Protein AF-A0A6I3U8F5-F1 (afdb_monomer_lite)

pLDDT: mean 97.26, std 2.48, range [76.19, 98.69]

Organism: Streptococcus pneumoniae (NCBI:txid1313)

Radius of gyration: 19.77 Å; chains: 1; bounding box: 48×30×50 Å

Structure (mmCIF, N/CA/C/O backbone):
data_AF-A0A6I3U8F5-F1
#
_entry.id   AF-A0A6I3U8F5-F1
#
loop_
_atom_site.group_PDB
_atom_site.id
_atom_site.type_symbol
_atom_site.label_atom_id
_atom_site.label_alt_id
_atom_site.label_comp_id
_atom_site.label_asym_id
_atom_site.label_entity_id
_atom_site.label_seq_id
_atom_site.pdbx_PDB_ins_code
_atom_site.Cartn_x
_atom_site.Cartn_y
_atom_site.Cartn_z
_atom_site.occupancy
_atom_site.B_iso_or_equiv
_atom_site.auth_seq_id
_atom_site.auth_comp_id
_atom_site.auth_asym_id
_atom_site.auth_atom_id
_atom_site.pdbx_PDB_model_num
ATOM 1 N N . MET A 1 1 ? 13.184 -2.053 0.164 1.00 92.94 1 MET A N 1
ATOM 2 C CA . MET A 1 1 ? 12.227 -2.108 -0.963 1.00 92.94 1 MET A CA 1
ATOM 3 C C . MET A 1 1 ? 11.803 -3.547 -1.143 1.00 92.94 1 MET A C 1
ATOM 5 O O . MET A 1 1 ? 12.608 -4.426 -0.857 1.00 92.94 1 MET A O 1
ATOM 9 N N . TYR A 1 2 ? 10.578 -3.769 -1.595 1.00 97.62 2 TYR A N 1
ATOM 10 C CA . TYR A 1 2 ? 9.976 -5.091 -1.732 1.00 97.62 2 TYR A CA 1
ATOM 11 C C . TYR A 1 2 ? 9.479 -5.267 -3.167 1.00 97.62 2 TYR A C 1
ATOM 13 O O . TYR A 1 2 ? 9.003 -4.306 -3.771 1.00 97.62 2 TYR A O 1
ATOM 21 N N . LEU A 1 3 ? 9.652 -6.469 -3.719 1.00 97.69 3 LEU A N 1
ATOM 22 C CA . LEU A 1 3 ? 9.155 -6.831 -5.046 1.00 97.69 3 LEU A CA 1
ATOM 23 C C . LEU A 1 3 ? 7.651 -7.083 -4.946 1.00 97.69 3 LEU A C 1
ATOM 25 O O . LEU A 1 3 ? 7.238 -7.913 -4.139 1.00 97.69 3 LEU A O 1
ATOM 29 N N . LEU A 1 4 ? 6.859 -6.397 -5.765 1.00 97.94 4 LEU A N 1
ATOM 30 C CA . LEU A 1 4 ? 5.407 -6.558 -5.806 1.00 97.94 4 LEU A CA 1
ATOM 31 C C . LEU A 1 4 ? 4.925 -6.760 -7.242 1.00 97.94 4 LEU A C 1
ATOM 33 O O . LEU A 1 4 ? 5.630 -6.445 -8.202 1.00 97.94 4 LEU A O 1
ATOM 37 N N . HIS A 1 5 ? 3.706 -7.276 -7.374 1.00 97.19 5 HIS A N 1
ATOM 38 C CA . HIS A 1 5 ? 2.966 -7.185 -8.625 1.00 97.19 5 HIS A CA 1
ATOM 39 C C . HIS A 1 5 ? 2.540 -5.731 -8.876 1.00 97.19 5 HIS A C 1
ATOM 41 O O . HIS A 1 5 ? 2.274 -4.994 -7.926 1.00 97.19 5 HIS A O 1
ATOM 47 N N . HIS A 1 6 ? 2.476 -5.339 -10.147 1.00 98.44 6 HIS A N 1
ATOM 48 C CA . HIS A 1 6 ? 1.919 -4.062 -10.572 1.00 98.44 6 HIS A CA 1
ATOM 49 C C . HIS A 1 6 ? 1.356 -4.187 -11.992 1.00 98.44 6 HIS A C 1
ATOM 51 O O . HIS A 1 6 ? 1.853 -4.986 -12.790 1.00 98.44 6 HIS A O 1
ATOM 57 N N . GLU A 1 7 ? 0.312 -3.417 -12.283 1.00 97.94 7 GLU A N 1
ATOM 58 C CA . GLU A 1 7 ? -0.522 -3.547 -13.484 1.00 97.94 7 GLU A CA 1
ATOM 59 C C . GLU A 1 7 ? 0.244 -3.347 -14.803 1.00 97.94 7 GLU A C 1
ATOM 61 O O . GLU A 1 7 ? 0.075 -4.118 -15.749 1.00 97.94 7 GLU A O 1
ATOM 66 N N . GLU A 1 8 ? 1.163 -2.380 -14.878 1.00 97.44 8 GLU A N 1
ATOM 67 C CA . GLU A 1 8 ? 1.911 -2.074 -16.100 1.00 97.44 8 GLU A CA 1
ATOM 68 C C . GLU A 1 8 ? 2.871 -3.188 -16.507 1.00 97.44 8 GLU A C 1
ATOM 70 O O . GLU A 1 8 ? 3.291 -3.233 -17.661 1.00 97.44 8 GLU A O 1
ATOM 75 N N . ILE A 1 9 ? 3.207 -4.120 -15.607 1.00 98.25 9 ILE A N 1
ATOM 76 C CA . ILE A 1 9 ? 4.039 -5.275 -15.963 1.00 98.25 9 ILE A CA 1
ATOM 77 C C . ILE A 1 9 ? 3.371 -6.074 -17.087 1.00 98.25 9 ILE A C 1
ATOM 79 O O . ILE A 1 9 ? 4.065 -6.525 -17.999 1.00 98.25 9 ILE A O 1
ATOM 83 N N . GLU A 1 10 ? 2.044 -6.219 -17.053 1.00 97.88 10 GLU A N 1
ATOM 84 C CA . GLU A 1 10 ? 1.295 -6.967 -18.064 1.00 97.88 10 GLU A CA 1
ATOM 85 C C . GLU A 1 10 ? 1.387 -6.296 -19.440 1.00 97.88 10 GLU A C 1
ATOM 87 O O . GLU A 1 10 ? 1.786 -6.920 -20.429 1.00 97.88 10 GLU A O 1
ATOM 92 N N . SER A 1 11 ? 1.073 -5.000 -19.507 1.00 98.19 11 SER A N 1
ATOM 93 C CA . SER A 1 11 ? 1.095 -4.262 -20.769 1.00 98.19 11 SER A CA 1
ATOM 94 C C . SER A 1 11 ? 2.519 -4.104 -21.311 1.00 98.19 11 SER A C 1
ATOM 96 O O . SER A 1 11 ? 2.734 -4.250 -22.515 1.00 98.19 11 SER A O 1
ATOM 98 N N . LEU A 1 12 ? 3.520 -3.883 -20.457 1.00 98.25 12 LEU A N 1
ATOM 99 C CA . LEU A 1 12 ? 4.920 -3.775 -20.873 1.00 98.25 12 LEU A CA 1
ATOM 100 C C . LEU A 1 12 ? 5.482 -5.116 -21.358 1.00 98.25 12 LEU A C 1
ATOM 102 O O . LEU A 1 12 ? 6.195 -5.145 -22.360 1.00 98.25 12 LEU A O 1
ATOM 106 N N . ALA A 1 13 ? 5.138 -6.233 -20.710 1.00 97.75 13 ALA A N 1
ATOM 107 C CA . ALA A 1 13 ? 5.569 -7.560 -21.155 1.00 97.75 13 ALA A CA 1
ATOM 108 C C . ALA A 1 13 ? 5.032 -7.896 -22.553 1.00 97.75 13 ALA A C 1
ATOM 110 O O . ALA A 1 13 ? 5.736 -8.513 -23.351 1.00 97.75 13 ALA A O 1
ATOM 111 N N . LYS A 1 14 ? 3.807 -7.454 -22.863 1.00 98.19 14 LYS A N 1
ATOM 112 C CA . LYS A 1 14 ? 3.200 -7.622 -24.187 1.00 98.19 14 LYS A CA 1
ATOM 113 C C . LYS A 1 14 ? 3.840 -6.728 -25.254 1.00 98.19 14 LYS A C 1
ATOM 115 O O . LYS A 1 14 ? 3.975 -7.154 -26.397 1.00 98.19 14 LYS A O 1
ATOM 120 N N . ASN A 1 15 ? 4.182 -5.489 -24.901 1.00 98.31 15 ASN A N 1
ATOM 121 C CA . ASN A 1 15 ? 4.481 -4.444 -25.884 1.00 98.31 15 ASN A CA 1
ATOM 122 C C . ASN A 1 15 ? 5.969 -4.090 -26.032 1.00 98.31 15 ASN A C 1
ATOM 124 O O . ASN A 1 15 ? 6.296 -3.340 -26.946 1.00 98.31 15 ASN A O 1
ATOM 128 N N . ILE A 1 16 ? 6.874 -4.597 -25.185 1.00 97.75 16 ILE A N 1
ATOM 129 C CA . ILE A 1 16 ? 8.322 -4.361 -25.312 1.00 97.75 16 ILE A CA 1
A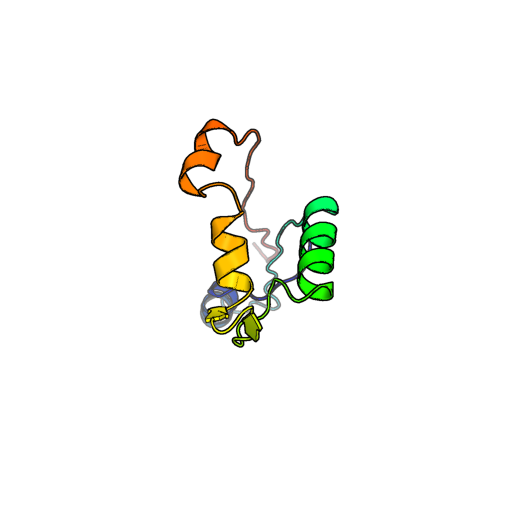TOM 130 C C . ILE A 1 16 ? 8.990 -5.591 -25.956 1.00 97.75 16 ILE A C 1
ATOM 132 O O . ILE A 1 16 ? 9.205 -6.598 -25.274 1.00 97.75 16 ILE A O 1
ATOM 136 N N . PRO A 1 17 ? 9.343 -5.554 -27.257 1.00 96.50 17 PRO A N 1
ATOM 137 C CA . PRO A 1 17 ? 9.877 -6.721 -27.951 1.00 96.50 17 PRO A CA 1
ATOM 138 C C . PRO A 1 17 ? 11.211 -7.181 -27.363 1.00 96.50 17 PRO A C 1
ATOM 140 O O . PRO A 1 17 ? 12.089 -6.376 -27.056 1.00 96.50 17 PRO A O 1
ATOM 143 N N . GLY A 1 18 ? 11.376 -8.495 -27.217 1.00 96.44 18 GLY A N 1
ATOM 144 C CA . GLY A 1 18 ? 12.612 -9.083 -26.693 1.00 96.44 18 GLY A CA 1
ATOM 145 C C . GLY A 1 18 ? 12.868 -8.804 -25.207 1.00 96.44 18 GLY A C 1
ATOM 146 O O . GLY A 1 18 ? 13.959 -9.113 -24.716 1.00 96.44 18 GLY A O 1
ATOM 147 N N . VAL A 1 19 ? 11.893 -8.245 -24.476 1.00 97.44 19 VAL A N 1
ATOM 148 C CA . VAL A 1 19 ? 12.017 -8.047 -23.032 1.00 97.44 19 VAL A CA 1
ATOM 149 C C . VAL A 1 19 ? 12.179 -9.393 -22.329 1.00 97.44 19 VAL A C 1
ATOM 151 O O . VAL A 1 19 ? 11.413 -10.329 -22.535 1.00 97.44 19 VAL A O 1
ATOM 154 N N . LYS A 1 20 ? 13.215 -9.505 -21.494 1.00 97.88 20 LYS A N 1
ATOM 155 C CA . LYS A 1 20 ? 13.533 -10.759 -20.791 1.00 97.88 20 LYS A CA 1
ATOM 156 C C . LYS A 1 20 ? 12.958 -10.817 -19.379 1.00 97.88 20 LYS A C 1
ATOM 158 O O . LYS A 1 20 ? 12.714 -11.900 -18.862 1.00 97.88 20 LYS A O 1
ATOM 163 N N . ARG A 1 21 ? 12.817 -9.664 -18.713 1.00 98.25 21 ARG A N 1
ATOM 164 C CA . ARG A 1 21 ? 12.366 -9.569 -17.317 1.00 98.25 21 ARG A CA 1
ATOM 165 C C . ARG A 1 21 ? 11.909 -8.152 -16.979 1.00 98.25 21 ARG A C 1
ATOM 167 O O . ARG A 1 21 ? 12.660 -7.212 -17.221 1.00 98.25 21 ARG A O 1
ATOM 174 N N . ILE A 1 22 ? 10.754 -8.022 -16.325 1.00 98.44 22 ILE A N 1
ATOM 175 C CA . ILE A 1 22 ? 10.219 -6.749 -15.817 1.00 98.44 22 ILE A CA 1
ATOM 176 C C . ILE A 1 22 ? 10.017 -6.857 -14.297 1.00 98.44 22 ILE A C 1
ATOM 178 O O . ILE A 1 22 ? 9.467 -7.837 -13.803 1.00 98.44 22 ILE A O 1
ATOM 182 N N . ARG A 1 23 ? 10.626 -5.898 -13.584 1.00 98.25 23 ARG A N 1
ATOM 183 C CA . ARG A 1 23 ? 10.702 -5.660 -12.125 1.00 98.25 23 ARG A CA 1
ATOM 184 C C . ARG A 1 23 ? 9.787 -4.527 -11.641 1.00 98.25 23 ARG A C 1
ATOM 186 O O . ARG A 1 23 ? 10.057 -3.428 -12.105 1.00 98.25 23 ARG A O 1
ATOM 193 N N . PHE A 1 24 ? 8.875 -4.702 -10.678 1.00 98.69 24 PHE A N 1
ATOM 194 C CA . PHE A 1 24 ? 8.304 -3.568 -9.923 1.00 98.69 24 PHE A CA 1
ATOM 195 C C . PHE A 1 24 ? 8.678 -3.644 -8.437 1.00 98.69 24 PHE A C 1
ATOM 197 O O . PHE A 1 24 ? 8.503 -4.679 -7.792 1.00 98.69 24 PHE A O 1
ATOM 204 N N . PHE A 1 25 ? 9.206 -2.548 -7.889 1.00 98.31 25 PHE A N 1
ATOM 205 C CA . PHE A 1 25 ? 9.604 -2.456 -6.485 1.00 98.31 25 PHE A CA 1
ATOM 206 C C . PHE A 1 25 ? 8.924 -1.274 -5.803 1.00 98.31 25 PHE A C 1
ATOM 208 O O . PHE A 1 25 ? 8.918 -0.170 -6.338 1.00 98.31 25 PHE A O 1
ATOM 215 N N . MET A 1 26 ? 8.454 -1.494 -4.574 1.00 98.44 26 MET A N 1
ATOM 216 C CA . MET A 1 26 ? 7.879 -0.451 -3.723 1.00 98.44 26 MET A CA 1
ATOM 217 C C . MET A 1 26 ? 8.673 -0.297 -2.421 1.00 98.44 26 MET A C 1
ATOM 219 O O . MET A 1 26 ? 9.278 -1.247 -1.901 1.00 98.44 26 MET A O 1
ATOM 223 N N . THR A 1 27 ? 8.709 0.918 -1.879 1.00 97.69 27 THR A N 1
ATOM 224 C CA . THR A 1 27 ? 9.320 1.212 -0.582 1.00 97.69 27 THR A CA 1
ATOM 225 C C . THR A 1 27 ? 8.316 0.982 0.547 1.00 97.69 27 THR A C 1
ATOM 227 O O . THR A 1 27 ? 7.211 1.504 0.531 1.00 97.69 27 THR A O 1
ATOM 230 N N . PHE A 1 28 ? 8.735 0.242 1.574 1.00 97.62 28 PHE A N 1
ATOM 231 C CA . PHE A 1 28 ? 8.027 0.162 2.849 1.00 97.62 28 PHE A CA 1
ATOM 232 C C . PHE A 1 28 ? 9.034 0.363 3.975 1.00 97.62 28 PHE A C 1
ATOM 234 O O . PHE A 1 28 ? 10.057 -0.326 4.023 1.00 97.62 28 PHE A O 1
ATOM 241 N N . GLY A 1 29 ? 8.761 1.329 4.852 1.00 97.62 29 GLY A N 1
ATOM 242 C CA . GLY A 1 29 ? 9.547 1.542 6.063 1.00 97.62 29 GLY A CA 1
ATOM 243 C C . GLY A 1 29 ? 9.226 0.484 7.116 1.00 97.62 29 GLY A C 1
ATOM 244 O O . GLY A 1 29 ? 8.092 0.015 7.203 1.00 97.62 29 GLY A O 1
ATOM 245 N N . GLN A 1 30 ? 10.204 0.136 7.954 1.00 98.25 30 GLN A N 1
ATOM 246 C CA . GLN A 1 30 ? 10.022 -0.921 8.952 1.00 98.25 30 GLN A CA 1
ATOM 247 C C . GLN A 1 30 ? 8.888 -0.608 9.937 1.00 98.25 30 GLN A C 1
ATOM 249 O O . GLN A 1 30 ? 8.085 -1.484 10.233 1.00 98.25 30 GLN A O 1
ATOM 254 N N . SER A 1 31 ? 8.775 0.648 10.387 1.00 98.19 31 SER A N 1
ATOM 255 C CA . SER A 1 31 ? 7.686 1.072 11.277 1.00 98.19 31 SER A CA 1
ATOM 256 C C . SER A 1 31 ? 6.310 0.807 10.656 1.00 98.19 31 SER A C 1
ATOM 258 O O . SER A 1 31 ? 5.448 0.228 11.311 1.00 98.19 31 SER A O 1
ATOM 260 N N . TYR A 1 32 ? 6.121 1.142 9.376 1.00 98.06 32 TYR A N 1
ATOM 261 C CA . TYR A 1 32 ? 4.866 0.891 8.664 1.00 98.06 32 TYR A CA 1
ATOM 262 C C . TYR A 1 32 ? 4.518 -0.604 8.633 1.00 98.06 32 TYR A C 1
ATOM 264 O O . TYR A 1 32 ? 3.408 -0.985 9.000 1.00 98.06 32 TYR A O 1
ATOM 272 N N . LEU A 1 33 ? 5.483 -1.457 8.272 1.00 98.31 33 LEU A N 1
ATOM 273 C CA . LEU A 1 33 ? 5.285 -2.910 8.224 1.00 98.31 33 LEU A CA 1
ATOM 274 C C . LEU A 1 33 ? 4.920 -3.484 9.594 1.00 98.31 33 LEU A C 1
ATOM 276 O O . LEU A 1 33 ? 4.001 -4.296 9.692 1.00 98.31 33 LEU A O 1
ATOM 280 N N . THR A 1 34 ? 5.597 -3.032 10.651 1.00 98.56 34 THR A N 1
ATOM 281 C CA . THR A 1 34 ? 5.297 -3.453 12.023 1.00 98.56 34 THR A CA 1
ATOM 282 C C . THR A 1 34 ? 3.866 -3.088 12.413 1.00 98.56 34 THR A C 1
ATOM 284 O O . THR A 1 34 ? 3.146 -3.943 12.920 1.00 98.56 34 THR A O 1
ATOM 287 N N . HIS A 1 35 ? 3.415 -1.860 12.141 1.00 98.44 35 HIS A N 1
ATOM 288 C CA . HIS A 1 35 ? 2.053 -1.439 12.485 1.00 98.44 35 HIS A CA 1
ATOM 289 C C . HIS A 1 35 ? 0.997 -2.228 11.711 1.00 98.44 35 HIS A C 1
ATOM 291 O O . HIS A 1 35 ? 0.038 -2.703 12.316 1.00 98.44 35 HIS A O 1
ATOM 297 N N . MET A 1 36 ? 1.195 -2.432 10.405 1.00 98.25 36 MET A N 1
ATOM 298 C CA . MET A 1 36 ? 0.283 -3.252 9.604 1.00 98.25 36 MET A CA 1
ATOM 299 C C . MET A 1 36 ? 0.203 -4.682 10.140 1.00 98.25 36 MET A C 1
ATOM 301 O O . MET A 1 36 ? -0.897 -5.216 10.281 1.00 98.25 36 MET A O 1
ATOM 305 N N . LYS A 1 37 ? 1.343 -5.275 10.525 1.00 98.38 37 LYS A N 1
ATOM 306 C CA . LYS A 1 37 ? 1.357 -6.621 11.103 1.00 98.38 37 LYS A CA 1
ATOM 307 C C . LYS A 1 37 ? 0.657 -6.678 12.460 1.00 98.38 37 LYS A C 1
ATOM 309 O O . LYS A 1 37 ? -0.088 -7.617 12.716 1.00 98.38 37 LYS A O 1
ATOM 314 N N . CYS A 1 38 ? 0.852 -5.678 13.317 1.00 98.62 38 CYS A N 1
ATOM 315 C CA . CYS A 1 38 ? 0.152 -5.598 14.598 1.00 98.62 38 CYS A CA 1
ATOM 316 C C . CYS A 1 38 ? -1.368 -5.487 14.410 1.00 98.62 38 CYS A C 1
ATOM 318 O O . CYS A 1 38 ? -2.099 -6.233 15.055 1.00 98.62 38 CYS A O 1
ATOM 320 N N . LEU A 1 39 ? -1.835 -4.611 13.511 1.00 98.56 39 LEU A N 1
ATOM 321 C CA . LEU A 1 39 ? -3.262 -4.427 13.212 1.00 98.56 39 LEU A CA 1
ATOM 322 C C . LEU A 1 39 ? -3.898 -5.698 12.635 1.00 98.56 39 LEU A C 1
ATOM 324 O O . LEU A 1 39 ? -5.014 -6.052 13.015 1.00 98.56 39 LEU A O 1
ATOM 328 N N . GLU A 1 40 ? -3.184 -6.400 11.753 1.00 98.12 40 GLU A N 1
ATOM 329 C CA . GLU A 1 40 ? -3.600 -7.705 11.237 1.00 98.12 40 GLU A CA 1
ATOM 330 C C . GLU A 1 40 ? -3.706 -8.744 12.362 1.00 98.12 40 GLU A C 1
ATOM 332 O O . GLU A 1 40 ? -4.737 -9.399 12.495 1.00 98.12 40 GLU A O 1
ATOM 337 N N 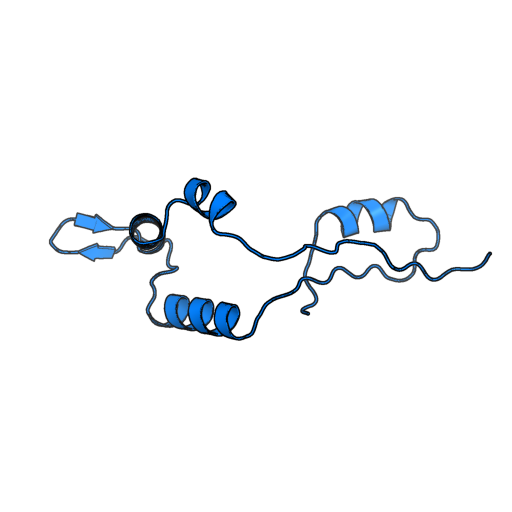. ASN A 1 41 ? -2.671 -8.864 13.201 1.00 98.44 41 ASN A N 1
ATOM 338 C CA . ASN A 1 41 ? -2.599 -9.870 14.264 1.00 98.44 41 ASN A CA 1
ATOM 339 C C . ASN A 1 41 ? -3.734 -9.738 15.289 1.00 98.44 41 ASN A C 1
ATOM 341 O O . ASN A 1 41 ? -4.205 -10.747 15.806 1.00 98.44 41 ASN A O 1
ATOM 345 N N . VAL A 1 42 ? -4.177 -8.512 15.581 1.00 98.00 42 VAL A N 1
ATOM 346 C CA . VAL A 1 42 ? -5.319 -8.263 16.482 1.00 98.00 42 VAL A CA 1
ATOM 347 C C . VAL A 1 42 ? -6.671 -8.273 15.756 1.00 98.00 42 VAL A C 1
ATOM 349 O O . VAL A 1 42 ? -7.701 -8.010 16.369 1.00 98.00 42 VAL A O 1
ATOM 352 N N . GLY A 1 43 ? -6.690 -8.567 14.453 1.00 97.62 43 GLY A N 1
ATOM 353 C CA . GLY A 1 43 ? -7.909 -8.718 13.662 1.00 97.62 43 GLY A CA 1
ATOM 354 C C . GLY A 1 43 ? -8.570 -7.410 13.217 1.00 97.62 43 GLY A C 1
ATOM 355 O O . GLY A 1 43 ? -9.672 -7.454 12.677 1.00 97.62 43 GLY A O 1
ATOM 356 N N . LEU A 1 44 ? -7.922 -6.251 13.377 1.00 98.06 44 LEU A N 1
ATOM 357 C CA . LEU A 1 44 ? -8.500 -4.956 12.983 1.00 98.06 44 LEU A CA 1
ATOM 358 C C . LEU A 1 44 ? -8.564 -4.746 11.464 1.00 98.06 44 LEU A C 1
ATOM 360 O O . LEU A 1 44 ? -9.264 -3.849 11.004 1.00 98.06 44 LEU A O 1
ATOM 364 N N . LEU A 1 45 ? -7.870 -5.577 10.681 1.00 98.25 45 LEU A N 1
ATOM 365 C CA . LEU A 1 45 ? -7.935 -5.552 9.215 1.00 98.25 45 LEU A CA 1
ATOM 366 C C . LEU A 1 45 ? -8.989 -6.500 8.623 1.00 98.25 45 LEU A C 1
ATOM 368 O O . LEU A 1 45 ? -9.100 -6.607 7.403 1.00 98.25 45 LEU A O 1
ATOM 372 N N . ARG A 1 46 ? -9.762 -7.194 9.464 1.00 97.88 46 ARG A N 1
ATOM 373 C CA . ARG A 1 46 ? -10.803 -8.123 9.016 1.00 97.88 46 ARG A CA 1
ATOM 374 C C . ARG A 1 46 ? -11.961 -7.414 8.314 1.00 97.88 46 ARG A C 1
ATOM 376 O O . ARG A 1 46 ? -12.344 -6.301 8.681 1.00 97.88 46 ARG A O 1
ATOM 383 N N . THR A 1 47 ? -12.533 -8.106 7.331 1.00 97.94 47 THR A N 1
ATOM 384 C CA . THR A 1 47 ? -13.667 -7.649 6.513 1.00 97.94 47 THR A CA 1
ATOM 385 C C . THR A 1 47 ? -14.994 -8.299 6.893 1.00 97.94 47 THR A C 1
ATOM 387 O O . THR A 1 47 ? -16.044 -7.801 6.494 1.00 97.94 47 THR A O 1
ATOM 390 N N . ASP A 1 48 ? -14.970 -9.385 7.660 1.00 97.50 48 ASP A N 1
ATOM 391 C CA . ASP A 1 48 ? -16.164 -10.044 8.166 1.00 97.50 48 ASP A CA 1
ATOM 392 C C . ASP A 1 48 ? -16.697 -9.348 9.425 1.00 97.50 48 ASP A C 1
ATOM 394 O O . ASP A 1 48 ? -15.936 -8.870 10.274 1.00 97.50 48 ASP A O 1
ATOM 398 N N . ALA A 1 49 ? -18.024 -9.273 9.519 1.00 97.19 49 ALA A N 1
ATOM 399 C CA . ALA A 1 49 ? -18.700 -8.611 10.621 1.00 97.19 49 ALA A CA 1
ATOM 400 C C . ALA A 1 49 ? -18.537 -9.397 11.929 1.00 97.19 49 ALA A C 1
ATOM 402 O O . ALA A 1 49 ? -18.553 -10.629 11.944 1.00 97.19 49 ALA A O 1
ATOM 403 N N . ILE A 1 50 ? -18.416 -8.667 13.033 1.00 97.50 50 ILE A N 1
ATOM 404 C CA . ILE A 1 50 ? -18.473 -9.202 14.392 1.00 97.50 50 ILE A CA 1
ATOM 405 C C . ILE A 1 50 ? -19.622 -8.541 15.141 1.00 97.50 50 ILE A C 1
ATOM 407 O O . ILE A 1 50 ? -19.861 -7.346 14.974 1.00 97.50 50 ILE A O 1
ATOM 411 N N . ASN A 1 51 ? -20.304 -9.298 15.997 1.00 97.38 51 ASN A N 1
ATOM 412 C CA . ASN A 1 51 ? -21.283 -8.714 16.899 1.00 97.38 51 ASN A CA 1
ATOM 413 C C . ASN A 1 51 ? -20.566 -8.087 18.099 1.00 97.38 51 ASN A C 1
ATOM 415 O O . ASN A 1 51 ? -19.843 -8.767 18.831 1.00 97.38 51 ASN A O 1
ATOM 419 N N . PHE A 1 52 ? -20.776 -6.795 18.308 1.00 96.69 52 PHE A N 1
ATOM 420 C CA . PHE A 1 52 ? -20.269 -6.055 19.451 1.00 96.69 52 PHE A CA 1
ATOM 421 C C . PHE A 1 52 ? -21.432 -5.314 20.106 1.00 96.69 52 PHE A C 1
ATOM 423 O O . PHE A 1 52 ? -21.986 -4.374 19.540 1.00 96.69 52 PHE A O 1
ATOM 430 N N . ASN A 1 53 ? -21.827 -5.758 21.302 1.00 96.31 53 ASN A N 1
ATOM 431 C CA . ASN A 1 53 ? -22.962 -5.204 22.052 1.00 96.31 53 ASN A CA 1
ATOM 432 C C . ASN A 1 53 ? -24.278 -5.172 21.248 1.00 96.31 53 ASN A C 1
ATOM 434 O O . ASN A 1 53 ? -25.023 -4.195 21.304 1.00 96.31 53 ASN A O 1
ATOM 438 N N . GLY A 1 54 ? -24.563 -6.230 20.481 1.00 96.56 54 GLY A N 1
ATOM 439 C CA . GLY A 1 54 ? -25.787 -6.331 19.684 1.00 96.56 54 GLY A CA 1
ATOM 440 C C . GLY A 1 54 ? -25.749 -5.573 18.355 1.00 96.56 54 GLY A C 1
ATOM 441 O O . GLY A 1 54 ? -26.751 -5.577 17.646 1.00 96.56 54 GLY A O 1
ATOM 442 N N . GLN A 1 55 ? -24.621 -4.954 17.996 1.00 96.75 55 GLN A N 1
ATOM 443 C CA . GLN A 1 55 ? -24.419 -4.309 16.699 1.00 96.75 55 GLN A CA 1
ATOM 444 C C . GLN A 1 55 ? -23.365 -5.052 15.888 1.00 96.75 55 GLN A C 1
ATOM 446 O O . GLN A 1 55 ? -22.310 -5.409 16.409 1.00 96.75 55 GLN A O 1
ATOM 451 N N . ASP A 1 56 ? -23.630 -5.238 14.601 1.00 97.25 56 ASP A N 1
ATOM 452 C CA . ASP A 1 56 ? -22.665 -5.837 13.691 1.00 97.25 56 ASP A CA 1
ATOM 453 C C . ASP A 1 56 ? -21.692 -4.768 13.186 1.00 97.25 56 ASP A C 1
ATOM 455 O O . ASP A 1 56 ? -22.087 -3.760 12.596 1.00 97.25 56 ASP A O 1
ATOM 459 N N . ILE A 1 57 ? -20.402 -4.986 13.434 1.00 97.56 57 ILE A N 1
ATOM 460 C CA . ILE A 1 57 ? -19.320 -4.065 13.081 1.00 97.56 57 ILE A CA 1
ATOM 461 C C . ILE A 1 57 ? -18.316 -4.791 12.195 1.00 97.56 57 ILE A C 1
ATOM 463 O O . ILE A 1 57 ? -17.905 -5.910 12.491 1.00 97.56 57 ILE A O 1
ATOM 467 N N . VAL A 1 58 ? -17.860 -4.123 11.135 1.00 98.25 58 VAL A N 1
ATOM 468 C CA . VAL A 1 58 ? -16.732 -4.581 10.316 1.00 98.25 58 VAL A CA 1
ATOM 469 C C . VAL A 1 58 ? -15.445 -3.905 10.815 1.00 98.25 58 VAL A C 1
ATOM 471 O O . VAL A 1 58 ? -15.322 -2.682 10.675 1.00 98.25 58 VAL A O 1
ATOM 474 N N . PRO A 1 59 ? -14.467 -4.647 11.374 1.00 98.25 59 PRO A N 1
ATOM 475 C CA . PRO A 1 59 ? -13.291 -4.059 12.023 1.00 98.25 59 PRO A CA 1
ATOM 476 C C . PRO A 1 59 ? -12.510 -3.060 11.159 1.00 98.25 59 PRO A C 1
ATOM 478 O O . PRO A 1 59 ? -12.183 -1.975 11.641 1.00 98.25 59 PRO A O 1
ATOM 481 N N . ILE A 1 60 ? -12.286 -3.354 9.871 1.00 98.25 60 ILE A N 1
ATOM 482 C CA . ILE A 1 60 ? -11.547 -2.438 8.982 1.00 98.25 60 ILE A CA 1
ATOM 483 C C . ILE A 1 60 ? -12.274 -1.100 8.763 1.00 98.25 60 ILE A C 1
ATOM 485 O O . ILE A 1 60 ? -11.635 -0.057 8.602 1.00 98.25 60 ILE A O 1
ATOM 489 N N . GLN A 1 61 ? -13.610 -1.095 8.802 1.00 98.00 61 GLN A N 1
ATOM 490 C CA . GLN A 1 61 ? -14.399 0.135 8.694 1.00 98.00 61 GLN A C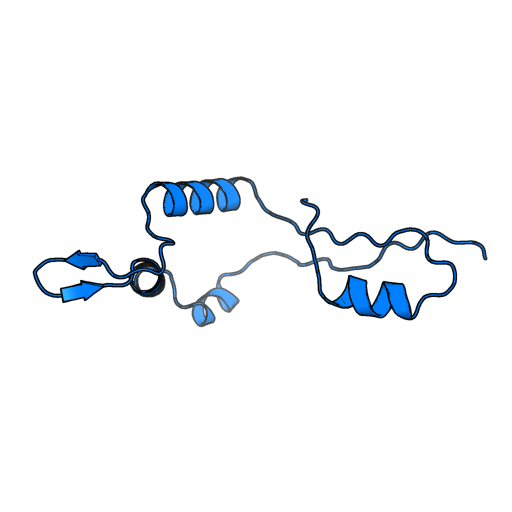A 1
ATOM 491 C C . GLN A 1 61 ? -14.304 0.964 9.977 1.00 98.00 61 GLN A C 1
ATOM 493 O O . GLN A 1 61 ? -14.188 2.187 9.910 1.00 98.00 61 GLN A O 1
ATOM 498 N N . PHE A 1 62 ? -14.288 0.306 11.139 1.00 97.06 62 PHE A N 1
ATOM 499 C CA . PHE A 1 62 ? -14.073 0.978 12.418 1.00 97.06 62 PHE A CA 1
ATOM 500 C C . PHE A 1 62 ? -12.660 1.568 12.515 1.00 97.06 62 PHE A C 1
ATOM 502 O O . PHE A 1 62 ? -12.500 2.728 12.890 1.00 97.06 62 PHE A O 1
ATOM 509 N N . LEU A 1 63 ? -11.638 0.820 12.085 1.00 97.75 63 LEU A N 1
ATOM 510 C CA . LEU A 1 63 ? -10.264 1.319 12.026 1.00 97.75 63 LEU A CA 1
ATOM 511 C C . LEU A 1 63 ? -10.161 2.584 11.161 1.00 97.75 63 LEU A C 1
ATOM 513 O O . LEU A 1 63 ? -9.507 3.542 11.567 1.00 97.75 63 LEU A O 1
ATOM 517 N N . LYS A 1 64 ? -10.846 2.631 10.009 1.00 97.31 64 LYS A N 1
ATOM 518 C CA . LYS A 1 64 ? -10.901 3.833 9.159 1.00 97.31 64 LYS A CA 1
ATOM 519 C C . LYS A 1 64 ? -11.404 5.066 9.920 1.00 97.31 64 LYS A C 1
ATOM 521 O O . LYS A 1 64 ? -10.884 6.149 9.683 1.00 97.31 64 LYS A O 1
ATOM 526 N N . ALA A 1 65 ? -12.384 4.915 10.811 1.00 97.06 65 ALA A N 1
ATOM 527 C CA . ALA A 1 65 ? -12.919 6.024 11.603 1.00 97.06 65 ALA A CA 1
ATOM 528 C C . ALA A 1 65 ? -11.952 6.512 12.700 1.00 97.06 65 ALA A C 1
ATOM 530 O O . ALA A 1 65 ? -12.030 7.668 13.107 1.00 97.06 65 ALA A O 1
ATOM 531 N N . LEU A 1 66 ? -11.048 5.647 13.174 1.00 97.38 66 LEU A N 1
ATOM 532 C CA . LEU A 1 66 ? -10.023 5.998 14.165 1.00 97.38 66 LEU A CA 1
ATOM 533 C C . LEU A 1 66 ? -8.790 6.668 13.545 1.00 97.38 66 LEU A C 1
ATOM 535 O O . LEU A 1 66 ? -8.092 7.427 14.220 1.00 97.38 66 LEU A O 1
ATOM 539 N N . LEU A 1 67 ? -8.476 6.347 12.289 1.00 97.50 67 LEU A N 1
ATOM 540 C CA . LEU A 1 67 ? -7.327 6.915 11.592 1.00 97.50 67 LEU A CA 1
ATOM 541 C C . LEU A 1 67 ? -7.576 8.386 11.209 1.00 97.50 67 LEU A C 1
ATOM 543 O O . LEU A 1 67 ? -8.722 8.786 11.003 1.00 97.50 67 LEU A O 1
ATOM 547 N N . PRO A 1 68 ? -6.515 9.208 11.080 1.00 96.38 68 PRO A N 1
ATOM 548 C CA . PRO A 1 68 ? -6.655 10.575 10.592 1.00 96.38 68 PRO A CA 1
ATOM 549 C C . PRO A 1 68 ? -7.325 10.612 9.218 1.00 96.38 68 PRO A C 1
ATOM 551 O O . PRO A 1 68 ? -7.053 9.752 8.378 1.00 96.38 68 PRO A O 1
ATOM 554 N N . ASP A 1 69 ? -8.123 11.652 8.965 1.00 95.25 69 ASP A N 1
ATOM 555 C CA . ASP A 1 69 ? -8.686 11.899 7.638 1.00 95.25 69 ASP A CA 1
ATOM 556 C C . ASP A 1 69 ? -7.554 11.950 6.593 1.00 95.25 69 ASP A C 1
ATOM 558 O O . ASP A 1 69 ? -6.664 12.804 6.716 1.00 95.25 69 ASP A O 1
ATOM 562 N N . PRO A 1 70 ? -7.564 11.074 5.568 1.00 94.31 70 PRO A N 1
ATOM 563 C CA . PRO A 1 70 ? -6.543 11.060 4.528 1.00 94.31 70 PRO A CA 1
ATOM 564 C C . PRO A 1 70 ? -6.326 12.422 3.861 1.00 94.31 70 PRO A C 1
ATOM 566 O O . PRO A 1 70 ? -5.184 12.770 3.552 1.00 94.31 70 PRO A O 1
ATOM 569 N N . ALA A 1 71 ? -7.383 13.223 3.686 1.00 95.62 71 ALA A N 1
ATOM 570 C CA . ALA A 1 71 ? -7.276 14.544 3.065 1.00 95.62 71 ALA A CA 1
ATOM 571 C C . ALA A 1 71 ? -6.470 15.540 3.924 1.00 95.62 71 ALA A C 1
ATOM 573 O O . ALA A 1 71 ? -5.813 16.437 3.394 1.00 95.62 71 ALA A O 1
ATOM 574 N N . SER A 1 72 ? -6.449 15.347 5.247 1.00 95.69 72 SER A N 1
ATOM 575 C CA . SER A 1 72 ? -5.708 16.196 6.191 1.00 95.69 72 SER A CA 1
ATOM 576 C C . SER A 1 72 ? -4.198 15.925 6.217 1.00 95.69 72 SER A C 1
ATOM 578 O O . SER A 1 72 ? -3.433 16.686 6.817 1.00 95.69 72 SER A O 1
ATOM 580 N N . LEU A 1 73 ? -3.739 14.845 5.575 1.00 96.25 73 LEU A N 1
ATOM 581 C CA . LEU A 1 73 ? -2.335 14.435 5.622 1.00 96.25 73 LEU A CA 1
ATOM 582 C C . LEU A 1 73 ? -1.432 15.297 4.732 1.00 96.25 73 LEU A C 1
ATOM 584 O O . LEU A 1 73 ? -0.251 15.445 5.049 1.00 96.25 73 LEU A O 1
ATOM 588 N N . GLY A 1 74 ? -1.967 15.901 3.665 1.00 96.12 74 GLY A N 1
ATOM 589 C CA . GLY A 1 74 ? -1.195 16.688 2.694 1.00 96.12 74 GLY A CA 1
ATOM 590 C C . GLY A 1 74 ? -0.328 17.778 3.342 1.00 96.12 74 GLY A C 1
ATOM 591 O O . GLY A 1 74 ? 0.895 17.702 3.234 1.00 96.12 74 GLY A O 1
ATOM 592 N N . PRO A 1 75 ? -0.912 18.731 4.097 1.00 97.00 75 PRO A N 1
ATOM 593 C CA . PRO A 1 75 ? -0.159 19.790 4.781 1.00 97.00 75 PRO A CA 1
ATOM 594 C C . PRO A 1 75 ? 0.834 19.294 5.845 1.00 97.00 75 PRO A C 1
ATOM 596 O O . PRO A 1 75 ? 1.768 20.010 6.196 1.00 97.00 75 PRO A O 1
ATOM 599 N N . ARG A 1 76 ? 0.632 18.084 6.386 1.00 96.81 76 ARG A N 1
ATOM 600 C CA . ARG A 1 76 ? 1.489 17.483 7.425 1.00 96.81 76 ARG A CA 1
ATOM 601 C C . ARG A 1 76 ? 2.646 16.667 6.849 1.00 96.81 76 ARG A C 1
ATOM 603 O O . ARG A 1 76 ? 3.589 16.358 7.575 1.00 96.81 76 ARG A O 1
ATOM 610 N N . THR A 1 77 ? 2.555 16.263 5.585 1.00 97.31 77 THR A N 1
ATOM 611 C CA . THR A 1 77 ? 3.523 15.358 4.963 1.00 97.31 77 THR A CA 1
ATOM 612 C C . THR A 1 77 ? 4.780 16.124 4.571 1.00 97.31 77 THR A C 1
ATOM 614 O O . THR A 1 77 ? 4.729 17.064 3.785 1.00 97.31 77 THR A O 1
ATOM 617 N N . VAL A 1 78 ? 5.929 15.692 5.091 1.00 98.00 78 VAL A N 1
ATOM 618 C CA . VAL A 1 78 ? 7.246 16.244 4.751 1.00 98.00 78 VAL A CA 1
ATOM 619 C C . VAL A 1 78 ? 8.110 15.142 4.149 1.00 98.00 78 VAL A C 1
ATOM 621 O O . VAL A 1 78 ? 8.187 14.039 4.687 1.00 98.00 78 VAL A O 1
ATOM 624 N N . GLY A 1 79 ? 8.771 15.440 3.030 1.00 96.75 79 GLY A N 1
ATOM 625 C CA . GLY A 1 79 ? 9.638 14.500 2.323 1.00 96.75 79 GLY A CA 1
ATOM 626 C C . GLY A 1 79 ? 9.572 14.673 0.808 1.00 96.75 79 GLY A C 1
ATOM 627 O O . GLY A 1 79 ? 9.046 15.663 0.305 1.00 96.75 79 GLY A O 1
ATOM 628 N N . LYS A 1 80 ? 10.135 13.708 0.074 1.00 97.50 80 LYS A N 1
ATOM 629 C CA . LYS A 1 80 ? 10.117 13.660 -1.395 1.00 97.50 80 LYS A CA 1
ATOM 630 C C . LYS A 1 80 ? 9.826 12.242 -1.870 1.00 97.50 80 LYS A C 1
ATOM 632 O O . LYS A 1 80 ? 10.250 11.277 -1.236 1.00 97.50 80 LYS A O 1
ATOM 637 N N . THR A 1 81 ? 9.162 12.127 -3.012 1.00 97.88 81 THR A N 1
ATOM 638 C CA . THR A 1 81 ? 8.974 10.864 -3.732 1.00 97.88 81 THR A CA 1
ATOM 639 C C . THR A 1 81 ? 9.982 10.758 -4.874 1.00 97.88 81 THR A C 1
ATOM 641 O O . THR A 1 81 ? 10.321 11.763 -5.496 1.00 97.88 81 THR A O 1
ATOM 644 N N . ASN A 1 82 ? 10.449 9.548 -5.175 1.00 98.25 82 ASN A N 1
ATOM 645 C CA . ASN A 1 82 ? 11.273 9.270 -6.350 1.00 98.25 82 ASN A CA 1
ATOM 646 C C . ASN A 1 82 ? 10.756 7.989 -7.010 1.00 98.25 82 ASN A C 1
ATOM 648 O O . ASN A 1 82 ? 10.746 6.933 -6.380 1.00 98.25 82 ASN A O 1
ATOM 652 N N . ILE A 1 83 ? 10.279 8.117 -8.246 1.00 98.31 83 ILE A N 1
ATOM 653 C CA . ILE A 1 83 ? 9.670 7.047 -9.032 1.00 98.31 83 ILE A CA 1
ATOM 654 C C . ILE A 1 83 ? 10.315 7.104 -10.415 1.00 98.31 83 ILE A C 1
ATOM 656 O O . ILE A 1 83 ? 10.403 8.174 -11.016 1.00 98.31 83 ILE A O 1
ATOM 660 N N . GLY A 1 84 ? 10.780 5.964 -10.913 1.00 98.12 84 GLY A N 1
ATOM 661 C CA . GLY A 1 84 ? 11.442 5.883 -12.207 1.00 98.12 84 GLY A CA 1
ATOM 662 C C . GLY A 1 84 ? 11.675 4.443 -12.641 1.00 98.12 84 GLY A C 1
ATOM 663 O O . GLY A 1 84 ? 11.412 3.500 -11.898 1.00 98.12 84 GLY A O 1
ATOM 664 N N . CYS A 1 85 ? 12.186 4.285 -13.858 1.00 98.31 85 CYS A N 1
ATOM 665 C CA . CYS A 1 85 ? 12.488 2.991 -14.458 1.00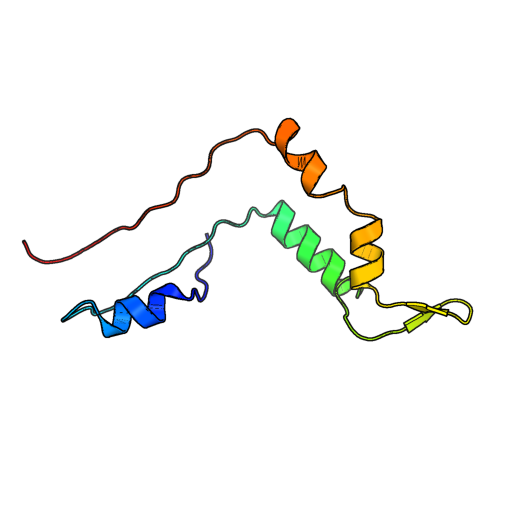 98.31 85 CYS A CA 1
ATOM 666 C C . CYS A 1 85 ? 13.995 2.869 -14.720 1.00 98.31 85 CYS A C 1
ATOM 668 O O . CYS A 1 85 ? 14.631 3.831 -15.146 1.00 98.31 85 CYS A O 1
ATOM 670 N N . ILE A 1 86 ? 14.562 1.679 -14.501 1.00 98.31 86 ILE A N 1
ATOM 671 C CA . ILE A 1 86 ? 15.957 1.359 -14.842 1.00 98.31 86 ILE A CA 1
ATOM 672 C C . ILE A 1 86 ? 15.938 0.351 -15.988 1.00 98.31 86 ILE A C 1
ATOM 674 O O . ILE A 1 86 ? 15.530 -0.797 -15.801 1.00 98.31 86 ILE A O 1
ATOM 678 N N . PHE A 1 87 ? 16.392 0.777 -17.166 1.00 97.81 87 PHE A N 1
ATOM 679 C CA . PHE A 1 87 ? 16.445 -0.061 -18.361 1.00 97.81 87 PHE A CA 1
ATOM 680 C C . PHE A 1 87 ? 17.857 -0.597 -18.593 1.00 97.81 87 PHE A C 1
ATOM 682 O O . PHE A 1 87 ? 18.854 0.093 -18.390 1.00 97.81 87 PHE A O 1
ATOM 689 N N . THR A 1 88 ? 17.949 -1.845 -19.042 1.00 97.88 88 THR A N 1
ATOM 690 C CA . THR A 1 88 ? 19.204 -2.462 -19.481 1.00 97.88 88 THR A CA 1
ATOM 691 C C . THR A 1 88 ? 18.936 -3.164 -20.801 1.00 97.88 88 THR A C 1
ATOM 693 O O . THR A 1 88 ? 18.096 -4.061 -20.861 1.00 97.88 88 THR A O 1
ATOM 696 N N . GLY A 1 89 ? 19.632 -2.738 -21.850 1.00 95.62 89 GLY A N 1
ATOM 697 C CA . GLY A 1 89 ? 19.447 -3.219 -23.215 1.00 95.62 89 GLY A CA 1
ATOM 698 C C . GLY A 1 89 ? 20.694 -2.987 -24.061 1.00 95.62 89 GLY A C 1
ATOM 699 O O . GLY A 1 89 ? 21.722 -2.536 -23.555 1.00 95.62 89 GLY A O 1
ATOM 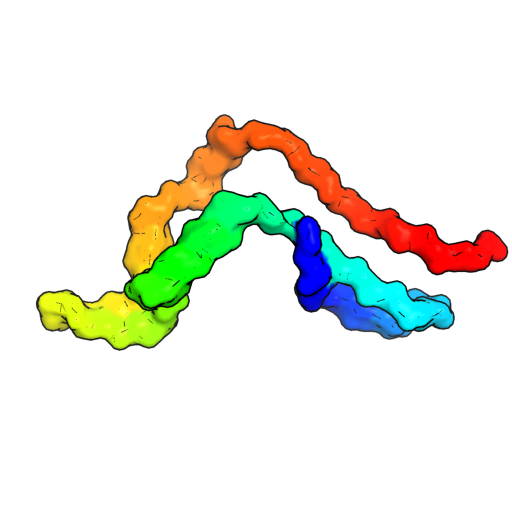700 N N . VAL A 1 90 ? 20.597 -3.321 -25.343 1.00 92.56 90 VAL A N 1
ATOM 701 C CA . VAL A 1 90 ? 21.631 -3.025 -26.341 1.00 92.56 90 VAL A CA 1
ATOM 702 C C . VAL A 1 90 ? 21.285 -1.690 -27.005 1.00 92.56 90 VAL A C 1
ATOM 704 O O . VAL A 1 90 ? 20.105 -1.361 -27.115 1.00 92.56 90 VAL A O 1
ATOM 707 N N . LYS A 1 91 ? 22.311 -0.912 -27.364 1.00 76.19 91 LYS A N 1
ATOM 708 C CA . LYS A 1 91 ? 22.172 0.381 -28.044 1.00 76.19 91 LYS A CA 1
ATOM 709 C C . LYS A 1 91 ? 21.695 0.211 -29.483 1.00 76.19 91 LYS A C 1
ATOM 711 O O . LYS A 1 91 ? 22.156 -0.757 -30.125 1.00 76.19 91 LYS A O 1
#

InterPro domains:
  IPR032095 Saccharopine dehydrogenase-like, C-terminal [PF16653] (4-77)

Secondary structure (DSSP, 8-state):
-EE---THHHHHHHHSTT------EE---HHHHHHHHHHHHTTTT--S-EEETTEEE-HHHHHHHHSPPGGGGGGG--S------------

Sequence (91 aa):
MYLLHHEEIESLAKNIPGVKRIRFFMTFGQSYLTHMKCLENVGLLRTDA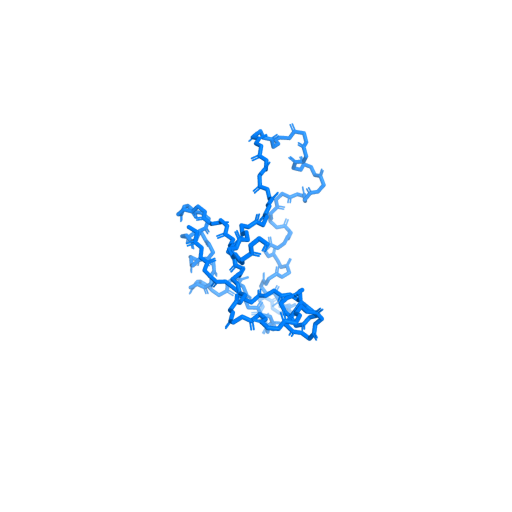INFNGQDIVPIQFLKALLPDPASLGPRTVGKTNIGCIFTGVK

Foldseek 3Di:
DDWDDDDVVVVCVVPPPPDDDDTDDDDDDPVRVVVVVVCVVVPLCAQAWDDDPNDTDGSVVVVVVVDPDPVVCVVVDDDDDDDDDDDDDDD